Protein AF-A0A6V8NEP3-F1 (afdb_monomer)

Structure (mmCIF, N/CA/C/O backbone):
data_AF-A0A6V8NEP3-F1
#
_entry.id   AF-A0A6V8NEP3-F1
#
loop_
_atom_site.group_PDB
_atom_site.id
_atom_site.type_symbol
_atom_site.label_atom_id
_atom_site.label_alt_id
_atom_site.label_comp_id
_atom_site.label_asym_id
_atom_site.label_entity_id
_atom_site.label_seq_id
_atom_site.pdbx_PDB_ins_code
_atom_site.Cartn_x
_atom_site.Cartn_y
_atom_site.Cartn_z
_atom_site.occupancy
_atom_site.B_iso_or_equiv
_atom_site.auth_seq_id
_atom_site.auth_comp_id
_atom_site.auth_asym_id
_atom_site.auth_atom_id
_atom_site.pdbx_PDB_model_num
ATOM 1 N N . MET A 1 1 ? -22.385 -8.884 5.700 1.00 38.75 1 MET A N 1
ATOM 2 C CA . MET A 1 1 ? -20.996 -8.799 6.203 1.00 38.75 1 MET A CA 1
ATOM 3 C C . MET A 1 1 ? -20.051 -9.112 5.048 1.00 38.75 1 MET A C 1
ATOM 5 O O . MET A 1 1 ? -19.872 -10.273 4.720 1.00 38.75 1 MET A O 1
ATOM 9 N N . SER A 1 2 ? -19.562 -8.092 4.334 1.00 37.91 2 SER A N 1
ATOM 10 C CA . SER A 1 2 ? -18.767 -8.259 3.103 1.00 37.91 2 SER A CA 1
ATOM 11 C C . SER A 1 2 ? -17.346 -7.756 3.349 1.00 37.91 2 SER A C 1
ATOM 13 O O . SER A 1 2 ? -17.106 -6.549 3.370 1.00 37.91 2 SER A O 1
ATOM 15 N N . SER A 1 3 ? -16.423 -8.686 3.597 1.00 39.78 3 SER A N 1
ATOM 16 C CA . SER A 1 3 ? -14.994 -8.398 3.728 1.00 39.78 3 SER A CA 1
ATOM 17 C C . SER A 1 3 ? -14.416 -8.108 2.339 1.00 39.78 3 SER A C 1
ATOM 19 O O . SER A 1 3 ? -14.374 -8.981 1.470 1.00 39.78 3 SER A O 1
ATOM 21 N N . ARG A 1 4 ? -14.031 -6.852 2.081 1.00 52.31 4 ARG A N 1
ATOM 22 C CA . ARG A 1 4 ? -13.506 -6.393 0.784 1.00 52.31 4 ARG A CA 1
ATOM 23 C C . ARG A 1 4 ? -11.981 -6.243 0.861 1.00 52.31 4 ARG A C 1
ATOM 25 O O . ARG A 1 4 ? -11.475 -5.184 1.195 1.00 52.31 4 ARG A O 1
ATOM 32 N N . TYR A 1 5 ? -11.253 -7.303 0.515 1.00 46.84 5 TYR A N 1
ATOM 33 C CA . TYR A 1 5 ? -9.779 -7.346 0.520 1.00 46.84 5 TYR A CA 1
ATOM 34 C C . TYR A 1 5 ? -9.139 -6.550 -0.622 1.00 46.84 5 TYR A C 1
ATOM 36 O O . TYR A 1 5 ? -9.387 -6.862 -1.774 1.00 46.84 5 TYR A O 1
ATOM 44 N N . LEU A 1 6 ? -8.251 -5.586 -0.387 1.00 48.22 6 LEU A N 1
ATOM 45 C CA . LEU A 1 6 ? -7.459 -5.002 -1.480 1.00 48.22 6 LEU A CA 1
ATOM 46 C C . LEU A 1 6 ? -6.364 -6.003 -1.905 1.00 48.22 6 LEU A C 1
ATOM 48 O O . LEU A 1 6 ? -5.397 -6.196 -1.179 1.00 48.22 6 LEU A O 1
ATOM 52 N N . ILE A 1 7 ? -6.506 -6.642 -3.073 1.00 48.62 7 ILE A N 1
ATOM 53 C CA . ILE A 1 7 ? -5.432 -7.462 -3.662 1.00 48.62 7 ILE A CA 1
ATOM 54 C C . ILE A 1 7 ? -4.579 -6.560 -4.552 1.00 48.62 7 ILE A C 1
ATOM 56 O O . ILE A 1 7 ? -5.022 -6.118 -5.617 1.00 48.62 7 ILE A O 1
ATOM 60 N N . VAL A 1 8 ? -3.350 -6.298 -4.114 1.00 52.22 8 VAL A N 1
ATOM 61 C CA . VAL A 1 8 ? -2.311 -5.689 -4.946 1.00 52.22 8 VAL A CA 1
ATOM 62 C C . VAL A 1 8 ? -1.724 -6.789 -5.828 1.00 52.22 8 VAL A C 1
ATOM 64 O O . VAL A 1 8 ? -0.930 -7.608 -5.381 1.00 52.22 8 VAL A O 1
ATOM 67 N N . GLY A 1 9 ? -2.143 -6.800 -7.094 1.00 48.38 9 GLY A N 1
ATOM 68 C CA . GLY A 1 9 ? -1.526 -7.602 -8.149 1.00 48.38 9 GLY A CA 1
ATOM 69 C C . GLY A 1 9 ? -2.331 -8.829 -8.577 1.00 48.38 9 GLY A C 1
ATOM 70 O O . GLY A 1 9 ? -2.117 -9.930 -8.094 1.00 48.38 9 GLY A O 1
ATOM 71 N N . VAL A 1 10 ? -3.207 -8.642 -9.565 1.00 45.09 10 VAL A N 1
ATOM 72 C CA . VAL A 1 10 ? -3.778 -9.731 -10.376 1.00 45.09 10 VAL A CA 1
ATOM 73 C C . VAL A 1 10 ? -3.580 -9.340 -11.840 1.00 45.09 10 VAL A C 1
ATOM 75 O O . VAL A 1 10 ? -3.753 -8.161 -12.181 1.00 45.09 10 VAL A O 1
ATOM 78 N N . ARG A 1 11 ? -3.151 -10.282 -12.687 1.00 47.31 11 ARG A N 1
ATOM 79 C CA . ARG A 1 11 ? -3.120 -10.103 -14.146 1.00 47.31 11 ARG A CA 1
ATOM 80 C C . ARG A 1 11 ? -4.559 -9.877 -14.634 1.00 47.31 11 ARG A C 1
ATOM 82 O O . ARG A 1 11 ? -5.488 -10.491 -14.127 1.00 47.31 11 ARG A O 1
ATOM 89 N N . ASP A 1 12 ? -4.717 -8.920 -15.538 1.00 47.94 12 ASP A N 1
ATOM 90 C CA . ASP A 1 12 ? -5.978 -8.520 -16.168 1.00 47.94 12 ASP A CA 1
ATOM 91 C C . ASP A 1 12 ? -6.993 -7.725 -15.329 1.00 47.94 12 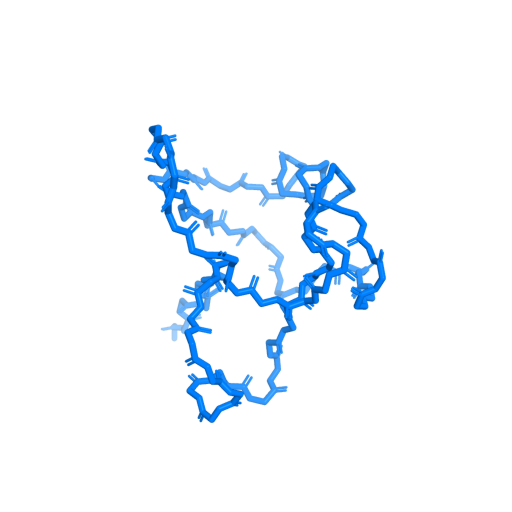ASP A C 1
ATOM 93 O O . ASP A 1 12 ? -7.045 -7.727 -14.096 1.00 47.94 12 ASP A O 1
ATOM 97 N N . VAL A 1 13 ? -7.728 -6.883 -16.053 1.00 51.50 13 VAL A N 1
ATOM 98 C CA . VAL A 1 13 ? -8.654 -5.848 -15.562 1.00 51.50 13 VAL A CA 1
ATOM 99 C C . VAL A 1 13 ? -10.054 -6.435 -15.296 1.00 51.50 13 VAL A C 1
ATOM 101 O O . VAL A 1 13 ? -10.904 -5.763 -14.727 1.00 51.50 13 VAL A O 1
ATOM 104 N N . VAL A 1 14 ? -10.272 -7.715 -15.622 1.00 52.00 14 VAL A N 1
ATOM 105 C CA . VAL A 1 14 ? -11.594 -8.370 -15.646 1.00 52.00 14 VAL A CA 1
ATOM 106 C C . VAL A 1 14 ? -12.014 -8.982 -14.296 1.00 52.00 14 VAL A C 1
ATOM 108 O O . VAL A 1 14 ? -13.196 -9.210 -14.072 1.00 52.00 14 VAL A O 1
ATOM 111 N N . LEU A 1 15 ? -11.087 -9.203 -13.355 1.00 61.72 15 LEU A N 1
ATOM 112 C CA . LEU A 1 15 ? -11.377 -9.904 -12.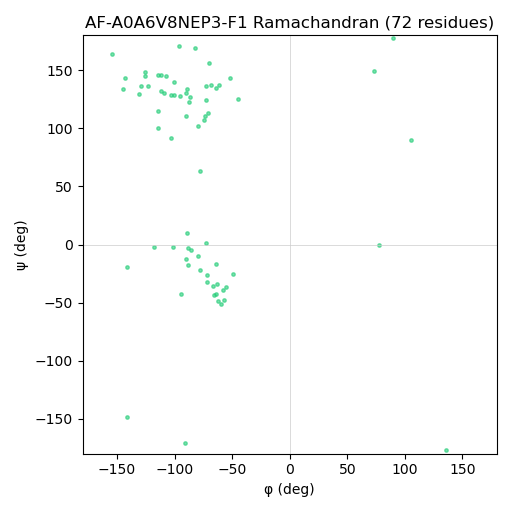087 1.00 61.72 15 LEU A CA 1
ATOM 113 C C . LEU A 1 15 ? -11.547 -8.990 -10.864 1.00 61.72 15 LEU A C 1
ATOM 115 O O . LEU A 1 15 ? -11.800 -9.466 -9.757 1.00 61.72 15 LEU A O 1
ATOM 119 N N . LEU A 1 16 ? -11.383 -7.676 -11.025 1.00 65.06 16 LEU A N 1
ATOM 120 C CA . LEU A 1 16 ? -11.594 -6.743 -9.924 1.00 65.06 16 LEU A CA 1
ATOM 121 C C . LEU A 1 16 ? -13.057 -6.280 -9.907 1.00 65.06 16 LEU A C 1
ATOM 123 O O . LEU A 1 16 ? -13.542 -5.803 -10.932 1.00 65.06 16 LEU A O 1
ATOM 127 N N . PRO A 1 17 ? -13.751 -6.338 -8.754 1.00 65.62 17 PRO A N 1
ATOM 128 C CA . PRO A 1 17 ? -15.034 -5.667 -8.595 1.00 65.62 17 PRO A CA 1
ATOM 129 C C . PRO A 1 17 ? -14.905 -4.198 -9.007 1.00 65.62 17 PRO A C 1
ATOM 131 O O . PRO A 1 17 ? -13.888 -3.567 -8.710 1.00 65.62 17 PRO A O 1
ATOM 134 N N . VAL A 1 18 ? -15.949 -3.650 -9.633 1.00 63.41 18 VAL A N 1
ATOM 135 C CA . VAL A 1 18 ? -15.986 -2.304 -10.248 1.00 63.41 18 VAL A CA 1
ATOM 136 C C . VAL A 1 18 ? -15.460 -1.190 -9.322 1.00 63.41 18 VAL A C 1
ATOM 138 O O . VAL A 1 18 ? -14.945 -0.174 -9.780 1.00 63.41 18 VAL A O 1
ATOM 141 N N . SER A 1 19 ? -15.522 -1.388 -8.003 1.00 70.19 19 SER A N 1
ATOM 142 C CA . SER A 1 19 ? -15.055 -0.440 -6.990 1.00 70.19 19 SER A CA 1
ATOM 143 C C . SER A 1 19 ? -13.578 -0.574 -6.572 1.00 70.19 19 SER A C 1
ATOM 145 O O . SER A 1 19 ? -13.197 0.038 -5.575 1.00 70.19 19 SER A O 1
ATOM 147 N N . ARG A 1 20 ? -12.737 -1.373 -7.250 1.00 75.00 20 ARG A N 1
ATOM 148 C CA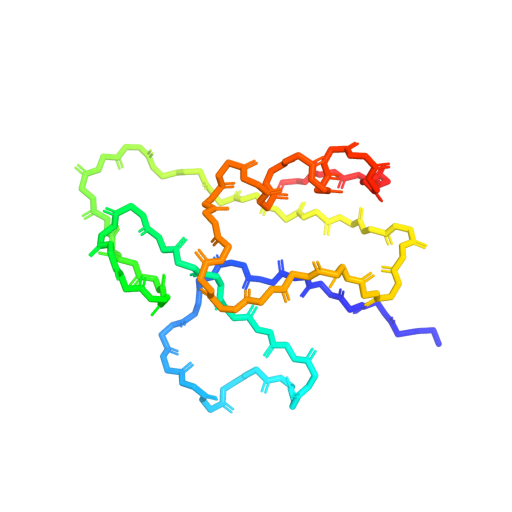 . ARG A 1 20 ? -11.300 -1.521 -6.922 1.00 75.00 20 ARG A CA 1
ATOM 149 C C . ARG A 1 20 ? -10.386 -0.840 -7.938 1.00 75.00 20 ARG A C 1
ATOM 151 O O . ARG A 1 20 ? -10.639 -0.851 -9.138 1.00 75.00 20 ARG A O 1
ATOM 158 N N . ARG A 1 21 ? -9.276 -0.281 -7.446 1.00 77.00 21 ARG A N 1
ATOM 159 C CA . ARG A 1 21 ? -8.254 0.412 -8.248 1.00 77.00 21 ARG A CA 1
ATOM 160 C C . ARG A 1 21 ? -6.873 -0.194 -7.993 1.00 77.00 21 ARG A C 1
ATOM 162 O O . ARG A 1 21 ? -6.583 -0.608 -6.875 1.00 77.00 21 ARG A O 1
ATOM 169 N N . LYS A 1 22 ? -6.040 -0.242 -9.038 1.00 81.81 22 LYS A N 1
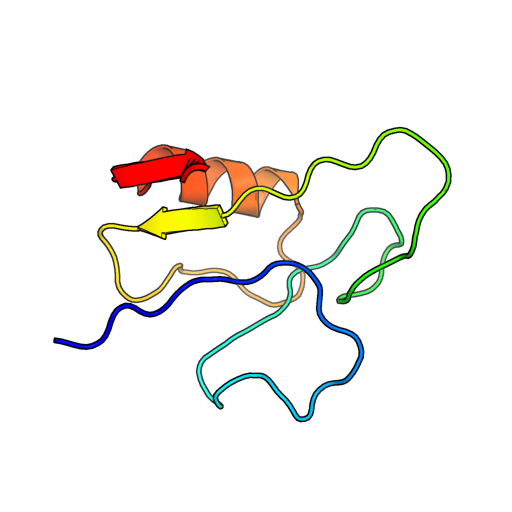ATOM 170 C CA . LYS A 1 22 ? -4.608 -0.573 -8.956 1.00 81.81 22 LYS A CA 1
ATOM 171 C C . LYS A 1 22 ? -3.832 0.747 -9.009 1.00 81.81 22 LYS A C 1
ATOM 173 O O . LYS A 1 22 ? -4.108 1.554 -9.897 1.00 81.81 22 LYS A O 1
ATOM 178 N N . SER A 1 23 ? -2.923 0.965 -8.066 1.00 83.50 23 SER A N 1
ATOM 179 C CA . SER A 1 23 ? -2.037 2.133 -8.040 1.00 83.50 23 SER A CA 1
ATOM 180 C C . SER A 1 23 ? -0.826 1.928 -8.950 1.00 83.50 23 SER A C 1
ATOM 182 O O . SER A 1 23 ? -0.563 0.810 -9.413 1.00 83.50 23 SER A O 1
ATOM 184 N N . ARG A 1 24 ? -0.066 2.999 -9.181 1.00 87.50 24 ARG A N 1
ATOM 185 C CA . ARG A 1 24 ? 1.203 2.948 -9.905 1.00 87.50 24 ARG A CA 1
ATOM 186 C C . ARG A 1 24 ? 2.224 2.100 -9.143 1.00 87.50 24 ARG A C 1
ATOM 188 O O . ARG A 1 24 ? 2.383 2.236 -7.929 1.00 87.50 24 ARG A O 1
ATOM 195 N N . THR A 1 25 ? 2.913 1.222 -9.867 1.00 86.19 25 THR A N 1
ATOM 196 C CA . THR A 1 25 ? 4.045 0.448 -9.335 1.00 86.19 25 THR A CA 1
ATOM 197 C C . THR A 1 25 ? 5.373 1.113 -9.677 1.00 86.19 25 THR A C 1
ATOM 199 O O . THR A 1 25 ? 5.420 2.028 -10.503 1.00 86.19 25 THR A O 1
ATOM 202 N N . ASP A 1 26 ? 6.466 0.618 -9.100 1.00 85.31 26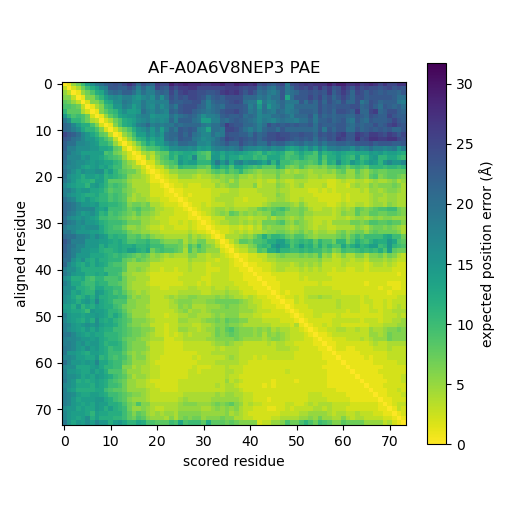 ASP A N 1
ATOM 203 C CA . ASP A 1 26 ? 7.818 1.099 -9.411 1.00 85.31 26 ASP A CA 1
ATOM 204 C C . ASP A 1 26 ? 8.229 0.829 -10.871 1.00 85.31 26 ASP A C 1
ATOM 206 O O . ASP A 1 26 ? 9.095 1.515 -11.402 1.00 85.31 26 ASP A O 1
ATOM 210 N N . PHE A 1 27 ? 7.530 -0.069 -11.5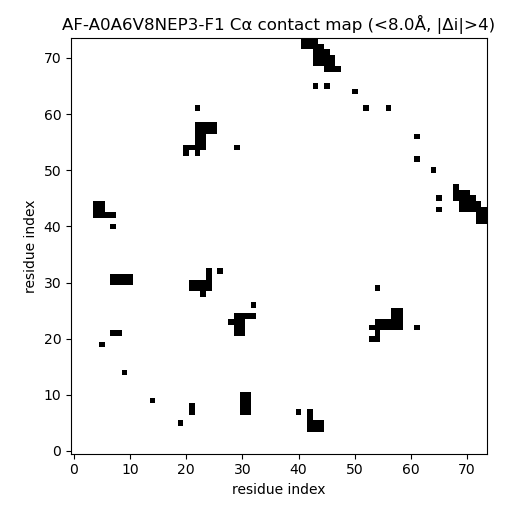79 1.00 84.06 27 PHE A N 1
ATOM 211 C CA . PHE A 1 27 ? 7.652 -0.239 -13.035 1.00 84.06 27 PHE A CA 1
ATOM 212 C C . PHE A 1 27 ? 7.005 0.902 -13.846 1.00 84.06 27 PHE A C 1
ATOM 214 O O . PHE A 1 27 ? 6.945 0.842 -15.073 1.00 84.06 27 PHE A O 1
ATOM 221 N N . GLY A 1 28 ? 6.447 1.919 -13.184 1.00 82.81 28 GLY A N 1
ATOM 222 C CA . GLY A 1 28 ? 5.829 3.084 -13.820 1.00 82.81 28 GLY A CA 1
ATOM 223 C C . GLY A 1 28 ? 4.433 2.835 -14.396 1.00 82.81 28 GLY A C 1
ATOM 224 O O . GLY A 1 28 ? 3.822 3.761 -14.917 1.00 82.81 28 GLY A O 1
ATOM 225 N N . LYS A 1 29 ? 3.899 1.613 -14.287 1.00 82.62 29 LYS A N 1
ATOM 226 C CA . LYS A 1 29 ? 2.562 1.241 -14.776 1.00 82.62 29 LYS A CA 1
ATOM 227 C C . LYS A 1 29 ? 1.719 0.621 -13.654 1.00 82.62 29 LYS A C 1
ATOM 229 O O . LYS A 1 29 ? 2.276 -0.035 -12.766 1.00 82.62 29 LYS A O 1
ATOM 234 N N . PRO A 1 30 ? 0.389 0.803 -13.658 1.00 82.56 30 PRO A N 1
ATOM 235 C CA . PRO A 1 30 ? -0.496 0.108 -12.731 1.00 82.56 30 PRO A CA 1
ATOM 236 C C . PRO A 1 30 ? -0.626 -1.370 -13.116 1.00 82.56 30 PRO A C 1
ATOM 238 O O . PRO A 1 30 ? -0.809 -1.701 -14.286 1.00 82.56 30 PRO A O 1
ATOM 241 N N . GLY A 1 31 ? -0.573 -2.274 -12.135 1.00 79.56 31 GLY A N 1
ATOM 242 C CA . GLY A 1 31 ? -0.671 -3.717 -12.385 1.00 79.56 31 GLY A CA 1
ATOM 243 C C . GLY A 1 31 ? 0.343 -4.546 -11.606 1.00 79.56 31 GLY A C 1
ATOM 244 O O . GLY A 1 31 ? 1.087 -4.023 -10.789 1.00 79.56 31 GLY A O 1
ATOM 245 N N . TYR A 1 32 ? 0.353 -5.857 -11.842 1.00 82.06 32 TYR A N 1
ATOM 246 C CA . TYR A 1 32 ? 1.392 -6.742 -11.314 1.00 82.06 32 TYR A CA 1
ATOM 247 C C . TYR A 1 32 ? 2.580 -6.782 -12.284 1.00 82.06 32 TYR A C 1
ATOM 249 O O . TYR A 1 32 ? 2.395 -7.130 -13.449 1.00 82.06 32 TYR A O 1
ATOM 257 N N . GLY A 1 33 ? 3.778 -6.435 -11.806 1.00 78.31 33 GLY A N 1
ATOM 258 C CA . GLY A 1 33 ? 4.994 -6.312 -12.624 1.00 78.31 33 GLY A CA 1
ATOM 259 C C . GLY A 1 33 ? 5.822 -7.591 -12.810 1.00 78.31 33 GLY A C 1
ATOM 260 O O . GLY A 1 33 ? 6.802 -7.564 -13.544 1.00 78.31 33 GLY A O 1
ATOM 261 N N . GLY A 1 34 ? 5.443 -8.717 -12.194 1.00 82.62 34 GLY A N 1
ATOM 262 C CA . GLY A 1 34 ? 6.195 -9.976 -12.298 1.00 82.62 34 GLY A CA 1
ATOM 263 C C . GLY A 1 34 ? 7.274 -10.169 -11.229 1.00 82.62 34 GLY A C 1
ATOM 264 O O . GLY A 1 34 ? 7.474 -9.308 -10.367 1.00 82.62 34 GLY A O 1
ATOM 265 N N . ALA A 1 35 ? 7.932 -11.337 -11.282 1.00 79.50 35 ALA A N 1
ATOM 266 C CA . ALA A 1 35 ? 8.902 -11.787 -10.291 1.00 79.50 35 ALA A CA 1
ATOM 267 C C . ALA A 1 35 ? 10.369 -11.855 -10.796 1.00 79.50 35 ALA A C 1
ATOM 269 O O . ALA A 1 35 ? 10.611 -12.434 -11.844 1.00 79.50 35 ALA A O 1
ATOM 270 N N . CYS A 1 36 ? 11.331 -11.305 -10.041 1.00 73.38 36 CYS A N 1
ATOM 271 C CA . CYS A 1 36 ? 12.786 -11.257 -10.250 1.00 73.38 36 CYS A CA 1
ATOM 272 C C . CYS A 1 36 ? 13.641 -11.429 -8.955 1.00 73.38 36 CYS A C 1
ATOM 274 O O . CYS A 1 36 ? 14.796 -11.817 -9.040 1.00 73.38 36 CYS A O 1
ATOM 276 N N . HIS A 1 37 ? 13.106 -11.218 -7.741 1.00 86.12 37 HIS A N 1
ATOM 277 C CA . HIS A 1 37 ? 13.789 -11.516 -6.461 1.00 86.12 37 HIS A CA 1
ATOM 278 C C . HIS A 1 37 ? 12.834 -12.091 -5.389 1.00 86.12 37 HIS A C 1
ATOM 280 O O . HIS A 1 37 ? 11.883 -12.795 -5.710 1.00 86.12 37 HIS A O 1
ATOM 286 N N . ARG A 1 38 ? 13.070 -11.830 -4.094 1.00 87.69 38 ARG A N 1
ATOM 287 C CA . ARG A 1 38 ? 12.151 -12.230 -3.017 1.00 87.69 38 ARG A CA 1
ATOM 288 C C . ARG A 1 38 ? 10.880 -11.383 -3.071 1.00 87.69 38 ARG A C 1
ATOM 290 O O . ARG A 1 38 ? 10.912 -10.196 -2.757 1.00 87.69 38 ARG A O 1
ATOM 297 N N . TYR A 1 39 ? 9.757 -12.018 -3.390 1.00 87.25 39 TYR A N 1
ATOM 298 C CA . TYR A 1 39 ? 8.444 -11.376 -3.385 1.00 87.25 39 TYR A CA 1
ATOM 299 C C . TYR A 1 39 ? 7.783 -11.496 -2.026 1.00 87.25 39 TYR A C 1
ATOM 301 O O . TYR A 1 39 ? 7.755 -12.568 -1.424 1.00 87.25 39 TYR A O 1
ATOM 309 N N . ARG A 1 40 ? 7.235 -10.378 -1.554 1.00 87.31 40 ARG A N 1
ATOM 310 C CA . ARG A 1 40 ? 6.329 -10.341 -0.411 1.00 87.31 40 ARG A CA 1
ATOM 311 C C . ARG A 1 40 ? 4.975 -9.894 -0.926 1.00 87.31 40 ARG A C 1
ATOM 313 O O . ARG A 1 40 ? 4.838 -8.778 -1.420 1.00 87.31 40 ARG A O 1
ATOM 320 N N . PHE A 1 41 ? 4.006 -10.787 -0.832 1.00 88.25 41 PHE A N 1
ATOM 321 C CA . PHE A 1 41 ? 2.605 -10.443 -0.990 1.00 88.25 41 PHE A CA 1
ATOM 322 C C . PHE A 1 41 ? 2.060 -10.216 0.408 1.00 88.25 41 PHE A C 1
ATOM 324 O O . PHE A 1 41 ? 2.270 -11.055 1.278 1.00 88.25 41 PHE A O 1
ATOM 331 N N . THR A 1 42 ? 1.423 -9.073 0.622 1.00 88.00 42 THR A N 1
ATOM 332 C CA . THR A 1 42 ? 0.839 -8.734 1.916 1.00 88.00 42 THR A CA 1
ATOM 333 C C . THR A 1 42 ? -0.585 -8.273 1.701 1.00 88.00 42 THR A C 1
ATOM 335 O O . THR A 1 42 ? -0.857 -7.420 0.851 1.00 88.00 42 THR A O 1
ATOM 338 N N . ILE A 1 43 ? -1.495 -8.858 2.464 1.00 89.00 43 ILE A N 1
ATOM 339 C CA . ILE A 1 43 ? -2.910 -8.526 2.464 1.00 89.00 43 ILE A CA 1
ATOM 340 C C . ILE A 1 43 ? -3.175 -7.680 3.698 1.00 89.00 43 ILE A C 1
ATOM 342 O O . ILE A 1 43 ? -2.835 -8.078 4.805 1.00 89.00 43 ILE A O 1
ATOM 346 N N . TYR A 1 44 ? -3.810 -6.526 3.512 1.00 89.62 44 TYR A N 1
ATOM 347 C CA . TYR A 1 44 ? -4.193 -5.639 4.606 1.00 89.62 44 TYR A CA 1
ATOM 348 C C . TYR A 1 44 ? -5.709 -5.655 4.799 1.00 89.62 44 TYR A C 1
ATOM 350 O O . TYR A 1 44 ? -6.464 -5.446 3.845 1.00 89.62 44 TYR A O 1
ATOM 358 N N . ALA A 1 45 ? -6.151 -5.851 6.040 1.00 89.75 45 ALA A N 1
ATOM 359 C CA . ALA A 1 45 ? -7.521 -5.570 6.452 1.00 89.75 45 ALA A CA 1
ATOM 360 C C . ALA A 1 45 ? -7.614 -4.094 6.860 1.00 89.75 45 ALA A C 1
ATOM 362 O O . ALA A 1 45 ? -6.817 -3.637 7.675 1.00 89.75 45 ALA A O 1
ATOM 363 N N . LEU A 1 46 ? -8.559 -3.335 6.297 1.00 90.00 46 LEU A N 1
ATOM 364 C CA . LEU A 1 46 ? -8.711 -1.901 6.565 1.00 90.00 46 LEU A CA 1
ATOM 365 C C . LEU A 1 46 ? -9.994 -1.612 7.341 1.00 90.00 46 LEU A C 1
ATOM 367 O O . LEU A 1 46 ? -11.022 -2.242 7.107 1.00 90.00 46 LEU A O 1
ATOM 371 N N . LYS A 1 47 ? -9.947 -0.600 8.212 1.00 90.50 47 LYS A N 1
ATOM 372 C CA . LYS A 1 47 ? -11.122 -0.096 8.947 1.00 90.50 47 LYS A CA 1
ATOM 373 C C . LYS A 1 47 ? -12.022 0.842 8.135 1.00 90.50 47 LYS A C 1
ATOM 375 O O . LYS A 1 47 ? -13.091 1.217 8.598 1.00 90.50 47 LYS A O 1
ATOM 380 N N . THR A 1 48 ? -11.572 1.258 6.952 1.00 87.88 48 THR A N 1
ATOM 381 C CA . THR A 1 48 ? -12.279 2.185 6.056 1.00 87.88 48 THR A CA 1
ATOM 382 C C . THR A 1 48 ? -12.675 1.486 4.761 1.00 87.88 48 THR A C 1
ATOM 384 O O . THR A 1 48 ? -11.945 0.630 4.261 1.00 87.88 48 THR A O 1
ATOM 387 N N . GLU A 1 49 ? -13.820 1.868 4.192 1.00 86.06 49 GLU A N 1
ATOM 388 C CA . GLU A 1 49 ? -14.310 1.302 2.932 1.00 86.06 49 GLU A CA 1
ATOM 389 C C . GLU A 1 49 ? -13.490 1.775 1.720 1.00 86.06 49 GLU A C 1
ATOM 391 O O . GLU A 1 49 ? -13.345 1.038 0.742 1.00 86.06 49 GLU A O 1
ATOM 396 N N . ARG A 1 50 ? -12.967 3.010 1.755 1.00 84.62 50 ARG A N 1
ATOM 397 C CA . ARG A 1 50 ? -12.248 3.627 0.630 1.00 84.62 50 ARG A CA 1
ATOM 398 C C . ARG A 1 50 ? -11.078 4.474 1.116 1.00 84.62 50 ARG A C 1
ATOM 400 O O . ARG A 1 50 ? -11.172 5.161 2.129 1.00 84.62 50 ARG A O 1
ATOM 407 N N . LEU A 1 51 ? -9.995 4.447 0.345 1.00 86.56 51 LEU A N 1
ATOM 408 C CA . LEU A 1 51 ? -8.857 5.348 0.504 1.00 86.56 51 LEU A CA 1
ATOM 409 C C . LEU A 1 51 ? -8.959 6.473 -0.539 1.00 86.56 51 LEU A C 1
ATOM 411 O O . LEU A 1 51 ? -9.320 6.182 -1.684 1.00 86.56 51 LEU A O 1
ATOM 415 N N . PRO A 1 52 ? -8.643 7.731 -0.185 1.00 86.94 52 PRO A N 1
ATOM 416 C CA . PRO A 1 52 ? -8.671 8.865 -1.108 1.00 86.94 52 PRO A CA 1
ATOM 417 C C . PRO A 1 52 ? -7.423 8.859 -2.008 1.00 86.94 52 PRO A C 1
ATOM 419 O O . PRO A 1 52 ? -6.572 9.739 -1.926 1.00 86.94 52 PRO A O 1
ATOM 422 N N . LEU A 1 53 ? -7.285 7.818 -2.831 1.00 86.00 53 LEU A N 1
ATOM 423 C CA . LEU A 1 53 ? -6.141 7.587 -3.711 1.00 86.00 53 LEU A CA 1
ATOM 424 C C . LEU A 1 53 ? -6.599 7.468 -5.166 1.00 86.00 53 LEU A C 1
ATOM 426 O O . LEU A 1 53 ? -7.589 6.793 -5.472 1.00 86.00 53 LEU A O 1
ATOM 430 N N . ASP A 1 54 ? -5.859 8.109 -6.064 1.00 83.62 54 ASP A N 1
ATOM 431 C CA . ASP A 1 54 ? -6.046 7.992 -7.506 1.00 83.62 54 ASP A CA 1
ATOM 432 C C . ASP A 1 54 ? -5.171 6.865 -8.099 1.00 83.62 54 ASP A C 1
ATOM 434 O O . ASP A 1 54 ? -4.623 6.025 -7.382 1.00 83.62 54 ASP A O 1
ATOM 438 N N . ARG A 1 55 ? -5.104 6.780 -9.434 1.00 81.06 55 ARG A N 1
ATOM 439 C CA . ARG A 1 55 ? -4.293 5.761 -10.125 1.00 81.06 55 ARG A CA 1
ATOM 440 C C . ARG A 1 55 ? -2.798 6.094 -10.148 1.00 81.06 55 ARG A C 1
ATOM 442 O O . ARG A 1 55 ? -1.996 5.172 -10.279 1.00 81.06 55 ARG A O 1
ATOM 449 N N . GLU A 1 56 ? -2.443 7.365 -9.988 1.00 85.50 56 GLU A N 1
ATOM 450 C CA . GLU A 1 56 ? -1.066 7.862 -10.070 1.00 85.50 56 GLU A CA 1
ATOM 451 C C . GLU A 1 56 ? -0.351 7.846 -8.712 1.00 85.50 56 GLU A C 1
ATOM 453 O O . GLU A 1 56 ? 0.880 7.950 -8.653 1.00 85.50 56 GLU A O 1
ATOM 458 N N . ALA A 1 57 ? -1.114 7.638 -7.631 1.00 87.06 57 ALA A N 1
ATOM 459 C CA . ALA A 1 57 ? -0.621 7.423 -6.282 1.00 87.06 57 ALA A CA 1
ATOM 460 C C . ALA A 1 57 ? 0.548 6.427 -6.267 1.00 87.06 57 ALA A C 1
ATOM 462 O O . ALA A 1 57 ? 0.453 5.296 -6.759 1.00 87.06 57 ALA A O 1
ATOM 463 N N . SER A 1 58 ? 1.663 6.867 -5.685 1.00 88.81 58 SER A N 1
ATOM 464 C CA . SER A 1 58 ? 2.870 6.056 -5.562 1.00 88.81 58 SER A CA 1
ATOM 465 C C . SER A 1 58 ? 2.672 4.912 -4.567 1.00 88.81 58 SER A C 1
ATOM 467 O O . SER A 1 58 ? 1.864 5.003 -3.638 1.00 88.81 58 SER A O 1
ATOM 469 N N . ALA A 1 59 ? 3.469 3.851 -4.706 1.00 87.81 59 ALA A N 1
ATOM 470 C CA . ALA A 1 59 ? 3.467 2.736 -3.760 1.00 87.81 59 ALA A CA 1
ATOM 471 C C . ALA A 1 59 ? 3.719 3.197 -2.307 1.00 87.81 59 ALA A C 1
ATOM 473 O O . ALA A 1 59 ? 3.082 2.698 -1.380 1.00 87.81 59 ALA A O 1
ATOM 474 N N . ALA A 1 60 ? 4.575 4.206 -2.108 1.00 89.81 60 ALA A N 1
ATOM 475 C CA . ALA A 1 60 ? 4.839 4.791 -0.793 1.00 89.81 60 ALA A CA 1
ATOM 476 C C . ALA A 1 60 ? 3.610 5.505 -0.204 1.00 89.81 60 ALA A C 1
ATOM 478 O O . ALA A 1 60 ? 3.287 5.314 0.969 1.00 89.81 60 ALA A O 1
ATOM 479 N N . MET A 1 61 ? 2.886 6.283 -1.017 1.00 90.25 61 MET A N 1
ATOM 480 C CA . MET A 1 61 ? 1.657 6.957 -0.586 1.00 90.25 61 MET A CA 1
ATOM 481 C C . MET A 1 61 ? 0.575 5.939 -0.215 1.00 90.25 61 MET A C 1
ATOM 483 O O . MET A 1 61 ? -0.066 6.067 0.825 1.00 90.25 61 MET A O 1
ATOM 487 N N . VAL A 1 62 ? 0.418 4.880 -1.013 1.00 90.88 62 VAL A N 1
ATOM 488 C CA . VAL A 1 62 ? -0.477 3.763 -0.683 1.00 90.88 62 VAL A CA 1
ATOM 489 C C . VAL A 1 62 ? -0.084 3.151 0.666 1.00 90.88 62 VAL A C 1
ATOM 491 O O . VAL A 1 62 ? -0.936 3.011 1.540 1.00 90.88 62 VAL A O 1
ATOM 494 N N . GLY A 1 63 ? 1.205 2.868 0.884 1.00 90.19 63 GLY A N 1
ATOM 495 C CA . GLY A 1 63 ? 1.721 2.338 2.149 1.00 90.19 63 GLY A CA 1
ATOM 496 C C . GLY A 1 63 ? 1.436 3.233 3.362 1.00 90.19 63 GLY A C 1
ATOM 497 O O . GLY A 1 63 ? 1.075 2.727 4.426 1.00 90.19 63 GLY A O 1
ATOM 498 N N . PHE A 1 64 ? 1.529 4.555 3.205 1.00 92.31 64 PHE A N 1
ATOM 499 C CA . PHE A 1 64 ? 1.179 5.517 4.254 1.00 92.31 64 PHE A CA 1
ATOM 500 C C . PHE A 1 64 ? -0.2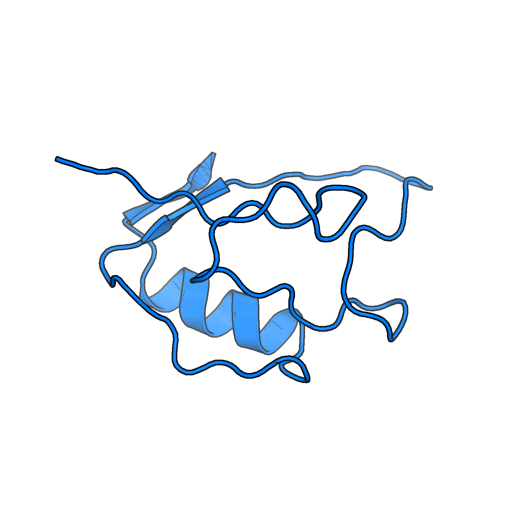91 5.382 4.682 1.00 92.31 64 PHE A C 1
ATOM 502 O O . PHE A 1 64 ? -0.588 5.198 5.864 1.00 92.31 64 PHE A O 1
ATOM 509 N N . TYR A 1 65 ? -1.213 5.383 3.716 1.00 92.00 65 TYR A N 1
ATOM 510 C CA . TYR A 1 65 ? -2.644 5.245 3.992 1.00 92.00 65 TYR A CA 1
ATOM 511 C C . TYR A 1 65 ? -3.020 3.867 4.543 1.00 92.00 65 TYR A C 1
ATOM 513 O O . TYR A 1 65 ? -3.901 3.778 5.404 1.00 92.00 65 TYR A O 1
ATOM 521 N N . LEU A 1 66 ? -2.355 2.803 4.081 1.00 92.31 66 LEU A N 1
ATOM 522 C CA . LEU A 1 66 ? -2.531 1.453 4.616 1.00 92.31 66 LEU A CA 1
ATOM 523 C C . LEU A 1 66 ? -2.117 1.398 6.086 1.00 92.31 66 LEU A C 1
ATOM 525 O O . LEU A 1 66 ? -2.892 0.935 6.912 1.00 92.31 66 LEU A O 1
ATOM 529 N N . ASN A 1 67 ? -0.947 1.928 6.445 1.00 91.44 67 ASN A N 1
ATOM 530 C CA . ASN A 1 67 ? -0.492 1.922 7.836 1.00 91.44 67 ASN A CA 1
ATOM 531 C C . ASN A 1 67 ? -1.405 2.723 8.772 1.00 91.44 67 ASN A C 1
ATOM 533 O O . ASN A 1 67 ? -1.608 2.304 9.907 1.00 91.44 67 ASN A O 1
ATOM 537 N N . ALA A 1 68 ? -1.999 3.820 8.298 1.00 92.69 68 ALA A N 1
ATOM 538 C CA . ALA A 1 68 ? -2.940 4.617 9.086 1.00 92.69 68 ALA A CA 1
ATOM 539 C C . ALA A 1 68 ? -4.308 3.931 9.302 1.00 92.69 68 ALA A C 1
ATOM 541 O O . ALA A 1 68 ? -5.016 4.226 10.270 1.00 92.69 68 ALA A O 1
ATOM 542 N N . ASN A 1 69 ? -4.705 3.030 8.396 1.00 91.50 69 ASN A N 1
ATOM 543 C CA . ASN A 1 69 ? -6.045 2.432 8.378 1.00 91.50 69 ASN A CA 1
ATOM 544 C C . ASN A 1 69 ? -6.078 0.912 8.566 1.00 91.50 69 ASN A C 1
ATOM 546 O O . ASN A 1 69 ? -7.174 0.344 8.588 1.00 91.50 69 ASN A O 1
ATOM 550 N N . LYS A 1 70 ? -4.924 0.250 8.690 1.00 91.81 70 LYS A N 1
ATOM 551 C CA . LYS A 1 70 ? -4.852 -1.199 8.869 1.00 91.81 70 LYS A CA 1
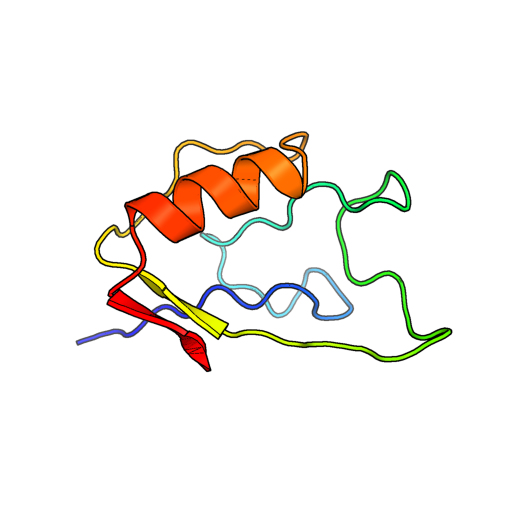ATOM 552 C C . LYS A 1 70 ? -5.393 -1.623 10.230 1.00 91.81 70 LYS A C 1
ATOM 554 O O . LYS A 1 70 ? -5.115 -1.000 11.250 1.00 91.81 70 LYS A O 1
ATOM 559 N N . LEU A 1 71 ? -6.162 -2.699 10.202 1.00 92.12 71 LEU A N 1
ATOM 560 C CA . LEU A 1 71 ? -6.568 -3.485 11.359 1.00 92.12 71 LEU A CA 1
ATOM 561 C C . LEU A 1 71 ? -5.612 -4.660 11.547 1.00 92.12 71 LEU A C 1
ATOM 563 O O . LEU A 1 71 ? -5.198 -4.934 12.665 1.00 92.12 71 LEU A O 1
ATOM 567 N N . ASP A 1 72 ? -5.244 -5.310 10.442 1.00 91.50 72 ASP A N 1
ATOM 568 C CA . ASP A 1 72 ? -4.359 -6.469 10.436 1.00 91.50 72 ASP A CA 1
ATOM 569 C C . ASP A 1 72 ? -3.635 -6.610 9.084 1.00 91.50 72 ASP A C 1
ATOM 571 O O . ASP A 1 72 ? -4.036 -5.990 8.086 1.00 91.50 72 ASP A O 1
ATOM 575 N N . SER A 1 73 ? -2.568 -7.411 9.049 1.00 87.19 73 SER A N 1
ATOM 576 C CA . SER A 1 73 ? -1.824 -7.748 7.835 1.00 87.19 73 SER A CA 1
ATOM 577 C C . SER A 1 73 ? -1.286 -9.179 7.855 1.00 87.19 73 SER A C 1
ATOM 579 O O . SER A 1 73 ? -0.647 -9.560 8.832 1.00 87.19 73 SER A O 1
ATOM 581 N N . CYS A 1 74 ? -1.460 -9.913 6.753 1.00 76.12 74 CYS A N 1
ATOM 582 C CA . CYS A 1 74 ? -0.900 -11.252 6.541 1.00 76.12 74 CYS A CA 1
ATOM 583 C C . CYS A 1 74 ? -0.001 -11.287 5.303 1.00 76.12 74 CYS A C 1
ATOM 585 O O . CYS A 1 74 ? -0.361 -10.626 4.300 1.00 76.12 74 CYS A O 1
#

Radius of gyration: 12.37 Å; Cα contacts (8 Å, |Δi|>4): 79; chains: 1; bounding box: 35×21×28 Å

pLDDT: mean 77.35, std 16.27, range [37.91, 92.69]

Nearest PDB structures (foldseek):
  1fjj-assembly1_A-2  TM=8.947E-01  e=1.569E-04  Escherichia coli
  1vi3-assembly1_A  TM=8.946E-01  e=2.173E-04  Escherichia coli
  1fux-assembly1_B  TM=8.630E-01  e=5.415E-04  Escherichia coli
  4beg-assembly1_A  TM=8.714E-01  e=1.916E-01  Mycobacterium tuberculosis H37Rv
  2evv-assembly2_D  TM=8.679E-01  e=1.356E+00  Helicobacter pylori 26695

Sequence (74 aa):
MSSRYLIVGVRDVVLLPVSRRKSRTDFGKPGYGGACHRYRFTIYALKTERLPLDREASAAMVGFYLNANKLDSC

Foldseek 3Di:
DDQDKQFAADPDPPPDDPPHAFAQEPVRAGHHPDDDDDDDGKIFRFPDPDDPDDRDDYPVNVVVRRVVTGPDMD

Mean predicted aligned error: 8.67 Å

Organism: NCBI:txid2740186

Secondary structure (DSSP, 8-state):
-------S--SSSSSS-TT--PPBPTTSSBS----SS------EEESSS-----SS--HHHHHHHHHHHEEEE-

Solvent-accessible surface area (backbone atoms only — not comparable to full-atom values): 5120 Å² total; per-residue (Å²): 140,82,88,83,72,65,78,88,56,57,87,70,83,83,83,56,62,92,90,64,84,60,41,22,37,96,87,75,44,60,57,57,88,80,87,90,74,93,84,82,81,70,43,51,43,60,81,59,97,74,75,102,68,62,56,78,39,43,59,68,59,51,49,53,58,45,69,77,37,50,77,47,74,87

InterPro domains:
  IPR0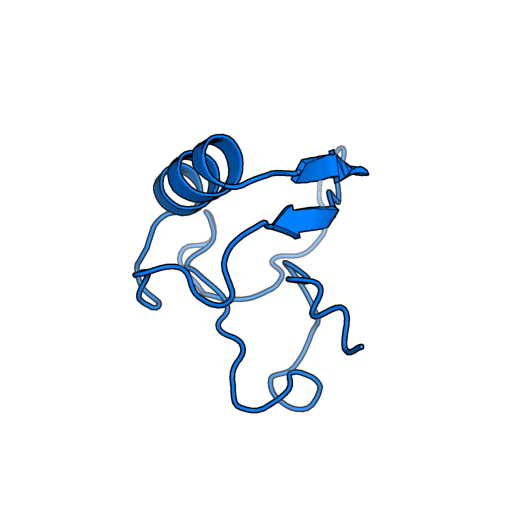08914 Phosphatidylethanolamine-binding protein [PF01161] (21-72)
  IPR036610 PEBP-like superfamily [G3DSA:3.90.280.10] (10-74)
  IPR036610 PEBP-like superfamily [SSF49777] (15-72)